Protein AF-A0A4Q3SRQ4-F1 (afdb_monomer_lite)

Secondary structure (DSSP, 8-state):
--HHHHHHHHHHHHTT-S-GGG-HHHHHHTS-HHHHHHHHTTSS-HHHHHHHHHHHTTB-TTT--B--HHHHHHHHHT--

Sequence (80 aa):
MTQDQFKDFQQAAQKGEVPDAQNPIFLFSSTNSALLLQLAKGELDARALACIEMMNRGLSVIDGSYVGFAKAEELFNSIL

Foldseek 3Di:
DDPVVVVVLVVCVVVVNDDLVRRPVNVVVPDDPVVVVCVVVVVDDPLLVVLVVCLVQCAAPPPRDRNGNVVSVVNSVVVD

Radius of gyration: 15.16 Å; chains: 1; bounding box: 31×32×35 Å

Structure (mmCIF, N/CA/C/O backbone):
data_AF-A0A4Q3SRQ4-F1
#
_entry.id   AF-A0A4Q3SRQ4-F1
#
loop_
_atom_site.group_PDB
_atom_site.id
_atom_site.type_symbol
_atom_site.label_atom_id
_atom_site.label_alt_id
_atom_site.label_comp_id
_atom_site.label_asym_id
_atom_site.label_entity_id
_atom_site.label_seq_id
_atom_site.pdbx_PDB_ins_code
_atom_site.Cartn_x
_atom_site.Cartn_y
_atom_site.Cartn_z
_atom_site.occupancy
_atom_site.B_iso_or_equiv
_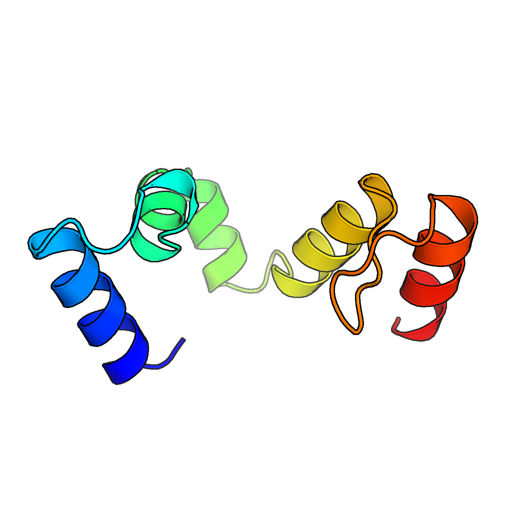atom_site.auth_seq_id
_atom_site.auth_comp_id
_atom_site.auth_asym_id
_atom_site.auth_atom_id
_atom_site.pdbx_PDB_model_num
ATOM 1 N N . MET A 1 1 ? 0.341 -2.800 10.600 1.00 89.56 1 MET A N 1
ATOM 2 C CA . MET A 1 1 ? 0.080 -1.696 11.546 1.00 89.56 1 MET A CA 1
ATOM 3 C C . MET A 1 1 ? -0.210 -2.289 12.917 1.00 89.56 1 MET A C 1
ATOM 5 O O . MET A 1 1 ? -0.948 -3.266 12.976 1.00 89.56 1 MET A O 1
ATOM 9 N N . THR A 1 2 ? 0.381 -1.748 13.985 1.00 95.06 2 THR A N 1
ATOM 10 C CA . THR A 1 2 ? 0.059 -2.101 15.382 1.00 95.06 2 THR A CA 1
ATOM 11 C C . THR A 1 2 ? -1.140 -1.292 15.895 1.00 95.06 2 THR A C 1
ATOM 13 O O . THR A 1 2 ? -1.548 -0.314 15.269 1.00 95.06 2 THR A O 1
ATOM 16 N N . GLN A 1 3 ? -1.710 -1.680 17.041 1.00 94.38 3 GLN A N 1
ATOM 17 C CA . GLN A 1 3 ? -2.805 -0.922 17.666 1.00 94.38 3 GLN A CA 1
ATOM 18 C C . GLN A 1 3 ? -2.380 0.497 18.070 1.00 94.38 3 GLN A C 1
ATOM 20 O O . GLN A 1 3 ? -3.145 1.436 17.865 1.00 94.38 3 GLN A O 1
ATOM 25 N N . ASP A 1 4 ? -1.155 0.661 18.574 1.00 96.62 4 ASP A N 1
ATOM 26 C CA . ASP 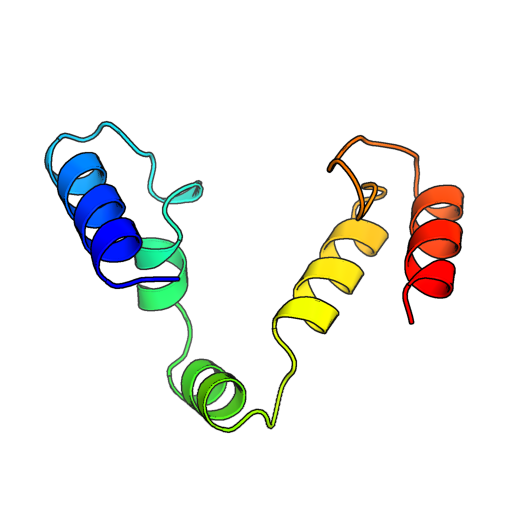A 1 4 ? -0.622 1.977 18.941 1.00 96.62 4 ASP A CA 1
ATOM 27 C C . ASP A 1 4 ? -0.492 2.880 17.711 1.00 96.62 4 ASP A C 1
ATOM 29 O O . ASP A 1 4 ? -1.032 3.982 17.700 1.00 96.62 4 ASP A O 1
ATOM 33 N N . GLN A 1 5 ? 0.081 2.362 16.616 1.00 95.75 5 GLN A N 1
ATOM 34 C CA . GLN A 1 5 ? 0.166 3.091 15.345 1.00 95.75 5 GLN A CA 1
ATOM 35 C C . GLN A 1 5 ? -1.216 3.528 14.840 1.00 95.75 5 GLN A C 1
ATOM 37 O O . GLN A 1 5 ? -1.374 4.640 14.342 1.00 95.75 5 GLN A O 1
ATOM 42 N N . PHE A 1 6 ? -2.227 2.665 14.965 1.00 95.31 6 PHE A N 1
ATOM 43 C CA . PHE A 1 6 ? -3.596 3.006 14.581 1.00 95.31 6 PHE A CA 1
ATOM 44 C C . PHE A 1 6 ? -4.148 4.161 15.432 1.00 95.31 6 PHE A C 1
ATOM 46 O O . PHE A 1 6 ? -4.713 5.117 14.901 1.00 95.31 6 PHE A O 1
ATOM 53 N N . LYS A 1 7 ? -3.957 4.100 16.753 1.00 96.31 7 LYS A N 1
ATOM 54 C CA . LYS A 1 7 ? -4.405 5.144 17.681 1.00 96.31 7 LYS A CA 1
ATOM 55 C C . LYS A 1 7 ? -3.720 6.484 17.404 1.00 96.31 7 LYS A C 1
ATOM 57 O O . LYS A 1 7 ? -4.398 7.510 17.413 1.00 96.31 7 LYS A O 1
ATOM 62 N N . ASP A 1 8 ? -2.425 6.470 17.108 1.00 95.94 8 ASP A N 1
ATOM 63 C CA . ASP A 1 8 ? -1.657 7.677 16.792 1.00 95.94 8 ASP A CA 1
ATOM 64 C C . ASP A 1 8 ? -2.211 8.380 15.543 1.00 95.94 8 ASP A C 1
ATOM 66 O O . ASP A 1 8 ? -2.494 9.579 15.579 1.00 95.94 8 ASP A O 1
ATOM 70 N N . PHE A 1 9 ? -2.479 7.632 14.463 1.00 95.88 9 PHE A N 1
ATOM 71 C CA . PHE A 1 9 ? -3.100 8.190 13.254 1.00 95.88 9 PHE A CA 1
ATOM 72 C C . PHE A 1 9 ? -4.510 8.736 13.511 1.00 95.88 9 PHE A C 1
ATOM 74 O O . PHE A 1 9 ? -4.868 9.781 12.967 1.00 95.88 9 PHE A O 1
ATOM 81 N N . GLN A 1 10 ? -5.314 8.077 14.353 1.00 94.62 10 GLN A N 1
ATOM 82 C CA . GLN A 1 10 ? -6.636 8.594 14.720 1.00 94.62 10 GLN A CA 1
ATOM 83 C C . GLN A 1 10 ? -6.548 9.914 15.491 1.00 94.62 10 GLN A C 1
ATOM 85 O O . GLN A 1 10 ? -7.321 10.833 15.219 1.00 94.62 10 GLN A O 1
ATOM 90 N N . GLN A 1 11 ? -5.615 10.026 16.439 1.00 96.50 11 GLN A N 1
ATOM 91 C CA . GLN A 1 11 ? -5.420 11.253 17.210 1.00 96.50 11 GLN A CA 1
ATOM 92 C C . GLN A 1 11 ? -4.918 12.401 16.330 1.00 96.50 11 GLN A C 1
ATOM 94 O O . GLN A 1 11 ? -5.457 13.504 16.418 1.00 96.50 11 GLN A O 1
ATOM 99 N N . ALA A 1 12 ? -3.940 12.140 15.459 1.00 95.44 12 ALA A N 1
ATOM 100 C CA . ALA A 1 12 ? -3.438 13.129 14.507 1.00 95.44 12 ALA A CA 1
ATOM 101 C C . ALA A 1 12 ? -4.552 13.617 13.563 1.00 95.44 12 ALA A C 1
ATOM 103 O O . ALA A 1 12 ? -4.684 14.816 13.319 1.00 95.44 12 ALA A O 1
ATOM 104 N N . ALA A 1 13 ? -5.413 12.710 13.085 1.00 94.31 13 ALA A N 1
ATOM 105 C CA . ALA A 1 13 ? -6.544 13.061 12.227 1.00 94.31 13 ALA A CA 1
ATOM 106 C C . ALA A 1 13 ? -7.576 13.944 12.950 1.00 94.31 13 ALA A C 1
ATOM 108 O O . ALA A 1 13 ? -8.018 14.946 12.396 1.00 94.31 13 ALA A O 1
ATOM 109 N N . GLN A 1 14 ? -7.917 13.634 14.207 1.00 93.38 14 GLN A N 1
ATOM 110 C CA . GLN A 1 14 ? -8.852 14.444 15.007 1.00 93.38 14 GLN A CA 1
ATOM 111 C C . GLN A 1 14 ? -8.353 15.873 15.252 1.00 93.38 14 GLN A C 1
ATOM 113 O O . GLN A 1 14 ? -9.158 16.795 15.366 1.00 93.38 14 GLN A O 1
ATOM 118 N N . LYS A 1 15 ? -7.032 16.059 15.329 1.00 96.50 15 LYS A N 1
ATOM 119 C CA . LYS A 1 15 ? -6.395 17.371 15.492 1.00 96.50 15 LYS A CA 1
ATOM 120 C C . LYS A 1 15 ? -6.167 18.111 14.169 1.00 96.50 15 LYS A C 1
ATOM 122 O O . LYS A 1 15 ? -5.753 19.265 14.198 1.00 96.50 15 LYS A O 1
ATOM 127 N N . GLY A 1 16 ? -6.415 17.467 13.025 1.00 93.31 16 GLY A N 1
ATOM 128 C CA . GLY A 1 16 ? -6.112 18.020 11.702 1.00 93.31 16 GLY A CA 1
ATOM 129 C C . GLY A 1 16 ? -4.615 18.072 11.374 1.00 93.31 16 GLY A C 1
ATOM 130 O O . GLY A 1 16 ? -4.204 18.853 10.523 1.00 93.31 16 GLY A O 1
ATOM 131 N N . GLU A 1 17 ? -3.793 17.263 12.048 1.00 96.00 17 GLU A N 1
ATOM 132 C CA . GLU A 1 17 ? -2.331 17.233 11.881 1.00 96.00 17 GLU A CA 1
ATOM 133 C C . GLU A 1 17 ? -1.888 16.365 10.690 1.00 96.00 17 GLU A C 1
ATOM 135 O O . GLU A 1 17 ? -0.768 16.514 10.203 1.00 96.00 17 GLU A O 1
ATOM 140 N N . VAL A 1 18 ? -2.759 15.475 10.198 1.00 95.00 18 VAL A N 1
ATOM 141 C CA . VAL A 1 18 ? -2.501 14.629 9.023 1.00 95.00 18 VAL A CA 1
ATOM 142 C C . VAL A 1 18 ? -3.565 14.869 7.945 1.00 95.00 18 VAL A C 1
ATOM 144 O O . VAL A 1 18 ? -4.756 14.720 8.226 1.00 95.00 18 VAL A O 1
ATOM 147 N N . PRO A 1 19 ? -3.175 15.223 6.707 1.00 94.88 19 PRO A N 1
ATOM 148 C CA . PRO A 1 19 ? -4.107 15.292 5.587 1.00 94.88 19 PRO A CA 1
ATOM 149 C C . PRO A 1 19 ? -4.670 13.912 5.226 1.00 94.88 19 PRO A C 1
ATOM 151 O O . PRO A 1 19 ? -3.944 12.918 5.247 1.00 94.88 19 PRO A O 1
ATOM 154 N N . ASP A 1 20 ? -5.922 13.859 4.775 1.00 92.25 20 ASP A N 1
ATOM 155 C CA . ASP A 1 20 ? -6.604 12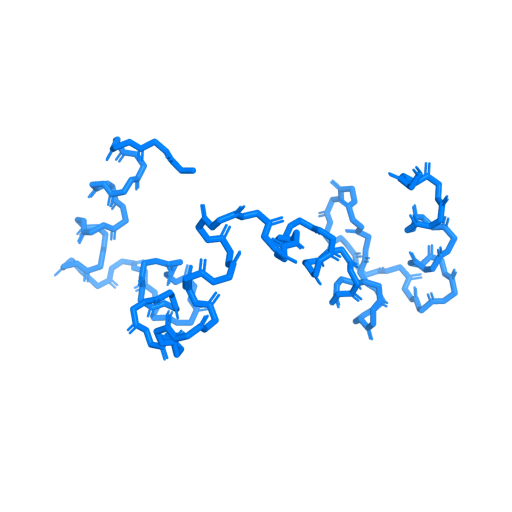.619 4.370 1.00 92.25 20 ASP A CA 1
ATOM 156 C C . ASP A 1 20 ? -5.817 11.795 3.341 1.00 92.25 20 ASP A C 1
ATOM 158 O O . ASP A 1 20 ? -5.702 10.577 3.468 1.00 92.25 20 ASP A O 1
ATOM 162 N N . ALA A 1 21 ? -5.194 12.462 2.363 1.00 92.88 21 ALA A N 1
ATOM 163 C CA . ALA A 1 21 ? -4.376 11.821 1.330 1.00 92.88 21 ALA A CA 1
ATOM 164 C C . ALA A 1 21 ? -3.104 11.136 1.871 1.00 92.88 21 ALA A C 1
ATOM 166 O O . ALA A 1 21 ? -2.475 10.358 1.158 1.00 92.88 21 ALA A O 1
ATOM 167 N N . GLN A 1 22 ? -2.711 11.434 3.112 1.00 92.50 22 GLN A N 1
ATOM 168 C CA . GLN A 1 22 ? -1.553 10.857 3.798 1.00 92.50 22 GLN A CA 1
ATOM 169 C C . GLN A 1 22 ? -1.962 9.956 4.972 1.00 92.50 22 GLN A C 1
ATOM 171 O O . GLN A 1 22 ? -1.103 9.333 5.594 1.00 92.50 22 GLN A O 1
ATOM 176 N N . ASN A 1 23 ? -3.259 9.864 5.286 1.00 94.88 23 ASN A N 1
ATOM 177 C CA . ASN A 1 23 ? -3.761 9.079 6.403 1.00 94.88 23 ASN A CA 1
ATOM 178 C C . ASN A 1 23 ? -4.128 7.655 5.942 1.00 94.88 23 ASN A C 1
ATOM 180 O O . ASN A 1 23 ? -5.176 7.464 5.317 1.00 94.88 23 ASN A O 1
ATOM 184 N N . PRO A 1 24 ? -3.340 6.622 6.292 1.00 94.00 24 PRO A N 1
ATOM 185 C CA . PRO A 1 24 ? -3.624 5.254 5.872 1.00 94.00 24 PRO A CA 1
ATOM 186 C C . PRO A 1 24 ? -4.971 4.743 6.397 1.00 94.00 24 PRO A C 1
ATOM 188 O O . PRO A 1 24 ? -5.618 3.951 5.720 1.00 94.00 24 PRO A O 1
ATOM 191 N N . ILE A 1 25 ? -5.442 5.210 7.559 1.00 95.50 25 ILE A N 1
ATOM 192 C CA . ILE A 1 25 ? -6.745 4.797 8.104 1.00 95.50 25 ILE A CA 1
ATOM 193 C C . ILE A 1 25 ? -7.874 5.306 7.213 1.00 95.50 25 ILE A C 1
ATOM 195 O O . ILE A 1 25 ? -8.802 4.559 6.911 1.00 95.50 25 ILE A O 1
ATOM 199 N N . PHE A 1 26 ? -7.784 6.561 6.776 1.00 95.25 26 PHE A N 1
ATOM 200 C CA . PHE A 1 26 ? -8.783 7.155 5.897 1.00 95.25 26 PHE A CA 1
ATOM 201 C C . PHE A 1 26 ? -8.753 6.529 4.495 1.00 95.25 26 PHE A C 1
ATOM 203 O O . PHE A 1 26 ? -9.789 6.160 3.944 1.00 95.25 26 PHE A O 1
ATOM 210 N N . LEU A 1 27 ? -7.560 6.311 3.938 1.00 95.31 27 LEU A N 1
ATOM 211 C CA . LEU A 1 27 ? -7.414 5.643 2.643 1.00 95.31 27 LEU A CA 1
ATOM 212 C C . LEU A 1 27 ? -8.033 4.235 2.663 1.00 95.31 27 LEU A C 1
ATOM 214 O O . LEU A 1 27 ? -8.813 3.886 1.773 1.00 95.31 27 LEU A O 1
ATOM 218 N N . PHE A 1 28 ? -7.780 3.449 3.712 1.00 95.12 28 PHE A N 1
ATOM 219 C CA . PHE A 1 28 ? -8.373 2.116 3.845 1.00 95.12 28 PHE A CA 1
ATOM 220 C C . PHE A 1 28 ? -9.868 2.149 4.191 1.00 95.12 28 PHE A C 1
ATOM 222 O O . PHE A 1 28 ? -10.593 1.268 3.733 1.00 95.12 28 PHE A O 1
ATOM 229 N N . SER A 1 29 ? -10.371 3.157 4.916 1.00 94.88 29 SER A N 1
ATOM 230 C CA . SER A 1 29 ? -11.815 3.287 5.178 1.00 94.88 29 SER A CA 1
ATOM 231 C C . SER A 1 29 ? -12.621 3.626 3.921 1.00 94.88 29 SER A C 1
ATOM 233 O O . SER A 1 29 ? -13.792 3.264 3.830 1.00 94.88 29 SER A O 1
ATOM 235 N N . SER A 1 30 ? -11.985 4.270 2.937 1.00 95.44 30 SER A N 1
ATOM 236 C CA . SER A 1 30 ? -12.567 4.546 1.617 1.00 95.44 30 SER A CA 1
ATOM 237 C C . SER A 1 30 ? -12.420 3.392 0.612 1.00 95.44 30 SER A C 1
ATOM 239 O O . SER A 1 30 ? -13.015 3.421 -0.467 1.00 95.44 30 SER A O 1
ATOM 241 N N . THR A 1 31 ? -11.643 2.357 0.950 1.00 96.19 31 THR A N 1
ATOM 242 C CA . THR A 1 31 ? -11.405 1.203 0.074 1.00 96.19 31 THR A CA 1
ATOM 243 C C . THR A 1 31 ? -12.621 0.271 0.033 1.00 96.19 31 THR A C 1
ATOM 245 O O . THR A 1 31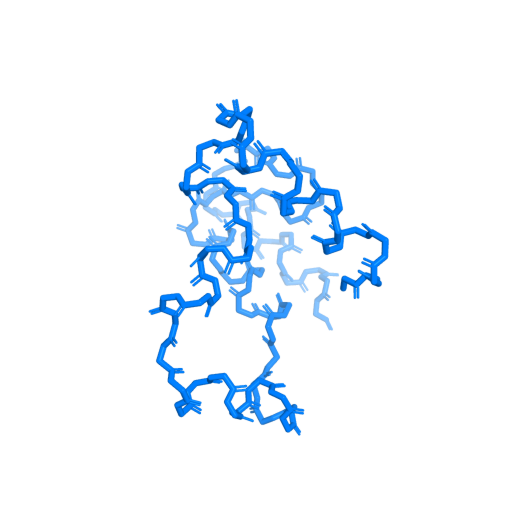 ? -13.272 0.009 1.042 1.00 96.19 31 THR A O 1
ATOM 248 N N . ASN A 1 32 ? -12.915 -0.287 -1.145 1.00 97.75 32 ASN A N 1
ATOM 249 C CA . ASN A 1 32 ? -14.018 -1.228 -1.338 1.00 97.75 32 ASN A CA 1
ATOM 250 C C . ASN A 1 32 ? -13.916 -2.466 -0.416 1.00 97.75 32 ASN A C 1
ATOM 252 O O . ASN A 1 32 ? -12.870 -3.111 -0.338 1.00 97.75 32 ASN A O 1
ATOM 256 N N . SER A 1 33 ? -15.027 -2.858 0.218 1.00 98.00 33 SER A N 1
ATOM 257 C CA . SER A 1 33 ? -15.050 -3.965 1.187 1.00 98.00 33 SER A CA 1
ATOM 258 C C . SER A 1 33 ? -14.660 -5.328 0.606 1.00 98.00 33 SER A C 1
ATOM 260 O O . SER A 1 33 ? -14.054 -6.129 1.312 1.00 98.00 33 SER A O 1
ATOM 262 N N . ALA A 1 34 ? -14.969 -5.608 -0.666 1.00 97.75 34 ALA A N 1
ATOM 263 C CA . ALA A 1 34 ? -14.568 -6.860 -1.308 1.00 97.75 34 ALA A CA 1
ATOM 264 C C . ALA A 1 34 ? -13.046 -6.932 -1.486 1.00 97.75 34 ALA A C 1
ATOM 266 O O . ALA A 1 34 ? -12.455 -7.987 -1.268 1.00 97.75 34 ALA A O 1
ATOM 267 N N . LEU A 1 35 ? -12.407 -5.802 -1.808 1.00 96.81 35 LEU A N 1
ATOM 268 C CA . LEU A 1 35 ? -10.950 -5.708 -1.875 1.00 96.81 35 LEU A CA 1
ATOM 269 C C . LEU A 1 35 ? -10.323 -5.873 -0.483 1.00 96.81 35 LEU A C 1
ATOM 271 O O . LEU A 1 35 ? -9.386 -6.651 -0.324 1.00 96.81 35 LEU A O 1
ATOM 275 N N . LE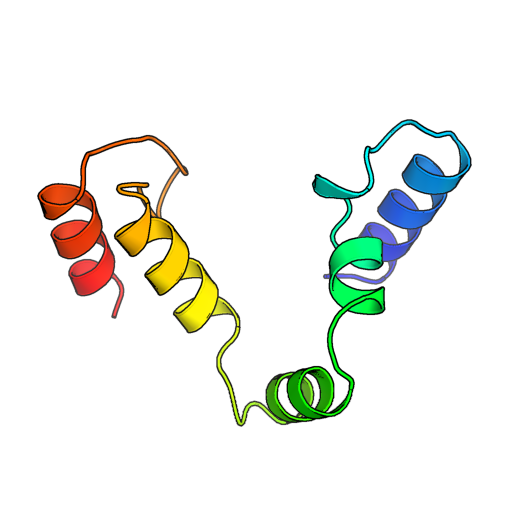U A 1 36 ? -10.883 -5.219 0.542 1.00 96.81 36 LEU A N 1
ATOM 276 C CA . LEU A 1 36 ? -10.432 -5.387 1.930 1.00 96.81 36 LEU A CA 1
ATOM 277 C C . LEU A 1 36 ? -10.511 -6.850 2.390 1.00 96.81 36 LEU A C 1
ATOM 279 O O . LEU A 1 36 ? -9.601 -7.327 3.065 1.00 96.81 36 LEU A O 1
ATOM 283 N N . LEU A 1 37 ? -11.565 -7.575 2.004 1.00 97.81 37 LEU A N 1
ATOM 284 C CA . LEU A 1 37 ? -11.711 -8.993 2.331 1.00 97.81 37 LEU A CA 1
ATOM 285 C C . LEU A 1 37 ? -10.630 -9.855 1.663 1.00 97.81 37 LEU A C 1
ATOM 287 O O . LEU A 1 37 ? -10.071 -10.729 2.322 1.00 97.81 37 LEU A O 1
ATOM 291 N N . GLN A 1 38 ? -10.317 -9.604 0.389 1.00 97.75 38 GLN A N 1
ATOM 292 C CA . GLN A 1 38 ? -9.251 -10.322 -0.321 1.00 97.75 38 GLN A CA 1
ATOM 293 C C . GLN A 1 38 ? -7.886 -10.094 0.346 1.00 97.75 38 GLN A C 1
ATOM 295 O O . GLN A 1 38 ? -7.143 -11.049 0.574 1.00 97.75 38 GLN A O 1
ATOM 300 N N . LEU A 1 39 ? -7.588 -8.850 0.744 1.00 96.31 39 LEU A N 1
ATOM 301 C CA . LEU A 1 39 ? -6.371 -8.515 1.493 1.00 96.31 39 LEU A CA 1
ATOM 302 C C . LEU A 1 39 ? -6.338 -9.213 2.862 1.00 96.31 39 LEU A C 1
ATOM 304 O O . LEU A 1 39 ? -5.322 -9.791 3.237 1.00 96.31 39 LEU A O 1
ATOM 308 N N . ALA A 1 40 ? -7.454 -9.213 3.598 1.00 95.81 40 ALA A N 1
ATOM 309 C CA . ALA A 1 40 ? -7.543 -9.834 4.922 1.00 95.81 40 ALA A CA 1
ATOM 310 C C . ALA A 1 40 ? -7.360 -11.360 4.890 1.00 95.81 40 ALA A C 1
ATOM 312 O O . ALA A 1 40 ? -6.850 -11.942 5.845 1.00 95.81 40 ALA A O 1
ATOM 313 N N . LYS A 1 41 ? -7.765 -12.010 3.796 1.00 97.69 41 LYS A N 1
ATOM 314 C CA . LYS A 1 41 ? -7.576 -13.450 3.587 1.00 97.69 41 LYS A CA 1
ATOM 315 C C . LYS A 1 41 ? -6.202 -13.822 3.024 1.00 97.69 41 LYS A C 1
ATOM 317 O O . LYS A 1 41 ? -5.902 -15.009 2.933 1.00 97.69 41 LYS A O 1
ATOM 322 N N . GLY A 1 42 ? -5.394 -12.842 2.617 1.00 95.50 42 GLY A N 1
ATOM 323 C CA . GLY A 1 42 ? -4.146 -13.090 1.893 1.00 95.50 42 GLY A CA 1
ATOM 324 C C . GLY A 1 42 ? -4.349 -13.585 0.456 1.00 95.50 42 GLY A C 1
ATOM 325 O O . GLY A 1 42 ? -3.418 -14.116 -0.136 1.00 95.50 42 GLY A O 1
ATOM 326 N N . GLU A 1 43 ? -5.548 -13.413 -0.115 1.00 97.19 43 GLU A N 1
ATOM 327 C CA . GLU A 1 43 ? -5.821 -13.684 -1.539 1.00 97.19 43 GLU A CA 1
ATOM 328 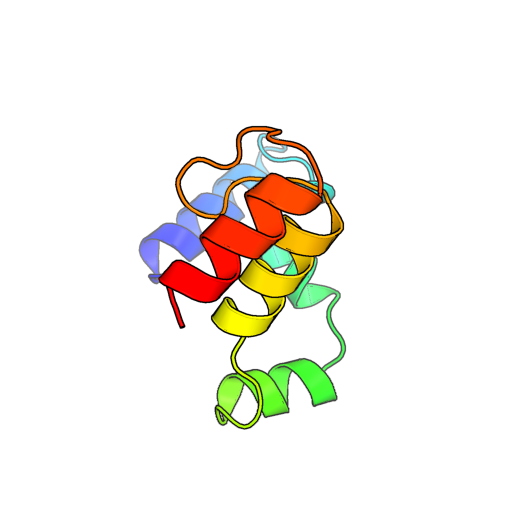C C . GLU A 1 43 ? -5.129 -12.639 -2.440 1.00 97.19 43 GLU A C 1
ATOM 330 O O . GLU A 1 43 ? -4.860 -12.902 -3.611 1.00 97.19 43 GLU A O 1
ATOM 335 N N . LEU A 1 44 ? -4.810 -11.467 -1.878 1.00 95.25 44 LEU A N 1
ATOM 336 C CA . LEU A 1 44 ? -4.003 -10.417 -2.493 1.00 95.25 44 LEU A CA 1
ATOM 337 C C . LEU A 1 44 ? -2.864 -9.993 -1.562 1.00 95.25 44 LEU A C 1
ATOM 339 O O . LEU A 1 44 ? -3.088 -9.705 -0.385 1.00 95.25 44 LEU A O 1
ATOM 343 N N . ASP A 1 45 ? -1.655 -9.882 -2.113 1.00 94.31 45 ASP A N 1
ATOM 344 C CA . ASP A 1 45 ? -0.492 -9.362 -1.395 1.00 94.31 45 ASP A CA 1
ATOM 345 C C . ASP A 1 45 ? -0.416 -7.831 -1.532 1.00 94.31 45 ASP A C 1
ATOM 347 O O . ASP A 1 45 ? -0.014 -7.282 -2.562 1.00 94.31 45 ASP A O 1
ATOM 351 N N . ALA A 1 46 ? -0.788 -7.130 -0.456 1.00 93.06 46 ALA A N 1
ATOM 352 C CA . ALA A 1 46 ? -0.726 -5.672 -0.375 1.00 93.06 46 ALA A CA 1
ATOM 353 C C . ALA A 1 46 ? 0.688 -5.118 -0.618 1.00 93.06 46 ALA A C 1
ATOM 355 O O . ALA A 1 46 ? 0.838 -4.039 -1.194 1.00 93.06 46 ALA A O 1
ATOM 356 N N . ARG A 1 47 ? 1.727 -5.838 -0.172 1.00 93.06 47 ARG A N 1
ATOM 357 C CA . ARG A 1 47 ? 3.121 -5.423 -0.342 1.00 93.06 47 ARG A CA 1
ATOM 358 C C . ARG A 1 47 ? 3.520 -5.529 -1.806 1.00 93.06 47 ARG A C 1
ATOM 360 O O . ARG A 1 47 ? 4.093 -4.580 -2.330 1.00 93.06 47 ARG A O 1
ATOM 367 N N . ALA A 1 48 ? 3.166 -6.629 -2.470 1.00 93.50 48 ALA A N 1
ATOM 368 C CA . ALA A 1 48 ? 3.420 -6.792 -3.899 1.00 93.50 48 ALA A CA 1
ATOM 369 C C . ALA A 1 48 ? 2.752 -5.675 -4.720 1.00 93.50 48 ALA A C 1
ATOM 371 O O . ALA A 1 48 ? 3.411 -5.048 -5.548 1.00 93.50 48 ALA A O 1
ATOM 372 N N . LEU A 1 49 ? 1.482 -5.357 -4.432 1.00 94.50 49 LEU A N 1
ATOM 373 C CA . LEU A 1 49 ? 0.764 -4.253 -5.084 1.00 94.50 49 LEU A CA 1
ATOM 374 C C . LEU A 1 49 ? 1.455 -2.899 -4.864 1.00 94.50 49 LEU A C 1
ATOM 376 O O . LEU A 1 49 ? 1.630 -2.138 -5.814 1.00 94.50 49 LEU A O 1
ATOM 380 N N . ALA A 1 50 ? 1.893 -2.607 -3.637 1.00 94.00 50 ALA A N 1
ATOM 381 C CA . ALA A 1 50 ? 2.617 -1.373 -3.337 1.00 94.00 50 ALA A CA 1
ATOM 382 C C . ALA A 1 50 ? 3.949 -1.283 -4.101 1.00 94.00 50 ALA A C 1
ATOM 384 O O . ALA A 1 50 ? 4.279 -0.228 -4.640 1.00 94.00 50 ALA A O 1
ATOM 385 N N . CYS A 1 51 ? 4.699 -2.385 -4.191 1.00 94.38 51 CYS A N 1
ATOM 386 C CA . CYS A 1 51 ? 5.951 -2.442 -4.942 1.00 94.38 51 CYS A CA 1
ATOM 387 C C . CYS A 1 51 ? 5.733 -2.231 -6.451 1.00 94.38 51 CYS A C 1
ATOM 389 O O . CYS A 1 51 ? 6.480 -1.468 -7.063 1.00 94.38 51 CYS A O 1
ATOM 391 N N . ILE A 1 52 ? 4.686 -2.832 -7.030 1.00 95.56 52 ILE A N 1
ATOM 392 C CA . ILE A 1 52 ? 4.294 -2.611 -8.433 1.00 95.56 52 ILE A CA 1
ATOM 393 C C . ILE A 1 52 ? 3.957 -1.134 -8.670 1.00 95.56 52 ILE A C 1
ATOM 395 O O . ILE A 1 52 ? 4.420 -0.539 -9.640 1.00 95.56 52 ILE A O 1
ATOM 399 N N . GLU A 1 53 ? 3.203 -0.505 -7.765 1.00 96.56 53 GLU A N 1
ATOM 400 C CA . GLU A 1 53 ? 2.876 0.920 -7.868 1.00 96.56 53 GLU A CA 1
ATOM 401 C C . GLU A 1 53 ? 4.111 1.824 -7.764 1.00 96.56 53 GLU A C 1
ATOM 403 O O . GLU A 1 53 ? 4.212 2.807 -8.497 1.00 96.56 53 GLU A O 1
ATOM 408 N N . MET A 1 54 ? 5.071 1.501 -6.892 1.00 96.38 54 MET A N 1
ATOM 409 C CA . MET A 1 54 ? 6.339 2.237 -6.808 1.00 96.38 54 MET A CA 1
ATOM 410 C C . MET A 1 54 ? 7.119 2.132 -8.125 1.00 96.38 54 MET A C 1
ATOM 412 O O . MET A 1 54 ? 7.534 3.155 -8.674 1.00 96.38 54 MET A O 1
ATOM 416 N N . MET A 1 55 ? 7.234 0.920 -8.677 1.00 96.75 55 MET A N 1
ATOM 417 C CA . MET A 1 55 ? 7.876 0.666 -9.969 1.00 96.75 55 MET A CA 1
ATOM 418 C C . MET A 1 55 ? 7.214 1.460 -11.102 1.00 96.75 55 MET A C 1
ATOM 420 O O . MET A 1 55 ? 7.895 2.187 -11.827 1.00 96.75 55 MET A O 1
ATOM 424 N N . ASN A 1 56 ? 5.883 1.399 -11.205 1.00 97.69 56 ASN A N 1
ATOM 425 C CA . ASN A 1 56 ? 5.100 2.111 -12.221 1.00 97.69 56 ASN A CA 1
ATOM 426 C C . ASN A 1 56 ? 5.251 3.638 -12.139 1.00 97.69 56 ASN A C 1
ATOM 428 O O . ASN A 1 56 ? 4.997 4.342 -13.114 1.00 97.69 56 ASN A O 1
ATOM 432 N N . ARG A 1 57 ? 5.679 4.163 -10.987 1.00 97.56 57 ARG A N 1
ATOM 433 C CA . ARG A 1 57 ? 5.935 5.592 -10.752 1.00 97.56 57 ARG A CA 1
ATOM 434 C C . ARG A 1 57 ? 7.413 5.971 -10.891 1.00 97.56 57 ARG A C 1
ATOM 436 O O . ARG A 1 57 ? 7.758 7.133 -10.691 1.00 97.56 57 ARG A O 1
ATOM 443 N N . GLY A 1 58 ? 8.285 5.017 -11.224 1.00 97.81 58 GLY A N 1
ATOM 444 C CA . GLY A 1 58 ? 9.731 5.231 -11.306 1.00 97.81 58 GLY A CA 1
ATOM 445 C C . GLY A 1 58 ? 10.388 5.468 -9.944 1.00 97.81 58 GLY A C 1
ATOM 446 O O . GLY A 1 58 ? 11.410 6.153 -9.871 1.00 97.81 58 GLY A O 1
ATOM 447 N N . LEU A 1 59 ? 9.787 4.951 -8.870 1.00 98.12 59 LEU A N 1
ATOM 448 C CA . LEU A 1 59 ? 10.248 5.114 -7.495 1.00 98.12 59 LEU A CA 1
ATOM 449 C C . LEU A 1 59 ? 10.971 3.853 -7.005 1.00 98.12 59 LEU A C 1
ATOM 451 O O . LEU A 1 59 ? 10.547 2.726 -7.255 1.00 98.12 59 LEU A O 1
ATOM 455 N N . SER A 1 60 ? 12.053 4.060 -6.264 1.00 95.69 60 SER A N 1
ATOM 456 C CA . SER A 1 60 ? 12.796 3.021 -5.563 1.00 95.69 60 SER A CA 1
ATOM 457 C C . SER A 1 60 ? 11.954 2.438 -4.429 1.00 95.69 60 SER A C 1
ATOM 459 O O . SER A 1 60 ? 11.503 3.140 -3.530 1.00 95.69 60 SER A O 1
ATOM 461 N N . VAL A 1 61 ? 11.796 1.120 -4.437 1.00 93.62 61 VAL A N 1
ATOM 462 C CA . VAL A 1 61 ? 11.156 0.325 -3.374 1.00 93.62 61 VAL A CA 1
ATOM 463 C C . VAL A 1 61 ? 11.970 0.263 -2.073 1.00 93.62 61 VAL A C 1
ATOM 465 O O . VAL A 1 61 ? 11.472 -0.241 -1.069 1.00 93.62 61 VAL A O 1
ATOM 468 N N . ILE A 1 62 ? 13.217 0.748 -2.083 1.00 92.19 62 ILE A N 1
ATOM 469 C CA . ILE A 1 62 ? 14.126 0.723 -0.929 1.00 92.19 62 ILE A CA 1
ATOM 470 C C . ILE A 1 62 ? 13.934 1.973 -0.066 1.00 92.19 62 ILE A C 1
ATOM 472 O O . ILE A 1 62 ? 13.819 1.875 1.153 1.00 92.19 62 ILE A O 1
ATOM 476 N N . ASP A 1 63 ? 13.907 3.146 -0.700 1.00 93.56 63 ASP A N 1
ATOM 477 C CA . ASP A 1 63 ? 13.938 4.449 -0.025 1.00 93.56 63 ASP A CA 1
ATOM 478 C C . ASP A 1 63 ? 12.891 5.451 -0.546 1.00 93.56 63 ASP A C 1
ATOM 480 O O . ASP A 1 63 ? 12.785 6.559 -0.024 1.00 93.56 63 ASP A O 1
ATOM 484 N N . GLY A 1 64 ? 12.099 5.079 -1.556 1.00 94.88 64 GLY A N 1
ATOM 485 C CA . GLY A 1 64 ? 11.061 5.926 -2.147 1.00 94.88 64 GLY A CA 1
ATOM 486 C C . GLY A 1 64 ? 11.584 7.029 -3.069 1.00 94.88 64 GLY A C 1
ATOM 487 O O . GLY A 1 64 ? 10.791 7.850 -3.530 1.00 94.88 64 GLY A O 1
ATOM 488 N N . SER A 1 65 ? 12.890 7.077 -3.350 1.00 96.81 65 SER A N 1
ATOM 489 C CA . SER A 1 65 ? 13.479 8.083 -4.239 1.00 96.81 65 SER A CA 1
ATOM 490 C C . SER A 1 65 ? 13.079 7.862 -5.704 1.00 96.81 65 SER A C 1
ATOM 492 O O . SER A 1 65 ? 12.869 6.731 -6.142 1.00 96.81 65 SER A O 1
ATOM 494 N N . TYR A 1 66 ? 12.974 8.937 -6.492 1.00 97.62 66 TYR A N 1
ATOM 495 C CA . TYR A 1 66 ? 12.759 8.810 -7.935 1.00 97.62 66 TYR A CA 1
ATOM 496 C C . TYR A 1 66 ? 14.056 8.392 -8.634 1.00 97.62 66 TYR A C 1
ATOM 498 O O . TYR A 1 66 ? 15.048 9.118 -8.601 1.00 97.62 66 TYR A O 1
ATOM 506 N N . VAL A 1 67 ? 14.022 7.233 -9.293 1.00 97.38 67 VAL A N 1
ATOM 507 C CA . VAL A 1 67 ? 15.163 6.624 -10.002 1.00 97.38 67 VAL A CA 1
ATOM 508 C C . VAL A 1 67 ? 14.887 6.409 -11.496 1.00 97.38 67 VAL A C 1
ATOM 510 O O . VAL A 1 67 ? 15.764 5.965 -12.235 1.00 97.38 67 VAL A O 1
ATOM 513 N N . GLY A 1 68 ? 13.678 6.750 -11.956 1.00 97.62 68 GLY A N 1
ATOM 514 C CA . GLY A 1 68 ? 13.205 6.488 -13.315 1.00 97.62 68 GLY A CA 1
ATOM 515 C C . GLY A 1 68 ? 12.705 5.053 -13.507 1.00 97.62 68 GLY A C 1
ATOM 516 O O . GLY A 1 68 ? 12.993 4.158 -12.716 1.00 97.62 68 GLY A O 1
ATOM 517 N N . PHE A 1 69 ? 11.935 4.827 -14.575 1.00 97.38 69 PHE A N 1
ATOM 518 C CA . PHE A 1 69 ? 11.196 3.574 -14.784 1.00 97.38 69 PHE A CA 1
ATOM 519 C C . PHE A 1 69 ? 12.098 2.337 -14.898 1.00 97.38 69 PHE A C 1
ATOM 521 O O . PHE A 1 69 ? 11.892 1.367 -14.179 1.00 97.38 69 PHE A O 1
ATOM 528 N N . ALA A 1 70 ? 13.143 2.392 -15.731 1.00 96.81 70 ALA A N 1
ATOM 529 C CA . ALA A 1 70 ? 14.029 1.246 -15.960 1.00 96.81 70 ALA A CA 1
ATOM 530 C C . ALA A 1 70 ? 14.771 0.808 -14.686 1.00 96.81 70 ALA A C 1
ATOM 532 O O . ALA A 1 70 ? 14.890 -0.381 -14.402 1.00 96.81 70 ALA A O 1
ATOM 533 N N . LYS A 1 71 ? 15.247 1.772 -13.884 1.00 96.12 71 LYS A N 1
ATOM 534 C CA . LYS A 1 71 ? 15.944 1.454 -12.634 1.00 96.12 71 LYS A CA 1
ATOM 535 C C . LYS A 1 71 ? 14.981 0.952 -11.562 1.00 96.12 71 LYS A C 1
ATOM 537 O O . LYS A 1 71 ? 15.341 0.063 -10.797 1.00 96.12 71 LYS A O 1
ATOM 542 N N . ALA A 1 72 ? 13.767 1.495 -11.508 1.00 96.69 72 ALA A N 1
ATOM 543 C CA . ALA A 1 72 ? 12.746 1.022 -10.584 1.00 96.69 72 ALA A CA 1
ATOM 544 C C . ALA A 1 72 ? 12.333 -0.430 -10.888 1.00 96.69 72 ALA A C 1
ATOM 546 O O . ALA A 1 72 ? 12.185 -1.220 -9.960 1.00 96.69 72 ALA A O 1
ATOM 547 N N . GLU A 1 73 ? 12.225 -0.800 -12.168 1.00 95.69 73 GLU A N 1
ATOM 548 C CA . GLU A 1 73 ? 11.965 -2.178 -12.611 1.00 95.69 73 GLU A CA 1
ATOM 549 C C . GLU A 1 73 ? 13.111 -3.135 -12.247 1.00 95.69 73 GLU A C 1
ATOM 551 O O . GLU A 1 73 ? 12.871 -4.214 -11.706 1.00 95.69 73 GLU A O 1
ATOM 556 N N . GLU A 1 74 ? 14.366 -2.729 -12.463 1.00 95.00 74 GLU A N 1
ATOM 557 C CA . GLU A 1 74 ? 15.542 -3.502 -12.034 1.00 95.00 74 GLU A CA 1
ATOM 558 C C . GLU A 1 74 ? 15.518 -3.765 -10.517 1.00 95.00 74 GLU A C 1
ATOM 560 O O . GLU A 1 74 ? 15.705 -4.899 -10.074 1.00 95.00 74 GLU A O 1
ATOM 565 N N . LEU A 1 75 ? 15.244 -2.727 -9.717 1.00 92.69 75 LEU A N 1
ATOM 566 C CA . LEU A 1 75 ? 15.160 -2.842 -8.261 1.00 92.69 75 LEU A CA 1
ATOM 567 C C . LEU A 1 75 ? 13.999 -3.740 -7.828 1.00 92.69 75 LEU A C 1
ATOM 569 O O . LEU A 1 75 ? 14.192 -4.579 -6.954 1.00 92.69 75 LEU A O 1
ATOM 573 N N . PHE A 1 76 ? 12.826 -3.607 -8.449 1.00 91.25 76 PHE A N 1
ATOM 574 C CA . PHE A 1 76 ? 11.663 -4.457 -8.188 1.00 91.25 76 PHE A CA 1
ATOM 575 C C . PHE A 1 76 ? 11.970 -5.942 -8.426 1.00 91.25 76 PHE A C 1
ATOM 577 O O . PHE A 1 76 ? 11.707 -6.772 -7.561 1.00 91.25 76 PHE A O 1
ATOM 584 N N . ASN A 1 77 ? 12.609 -6.273 -9.549 1.00 90.38 77 ASN A N 1
ATOM 585 C CA . ASN A 1 77 ? 12.972 -7.654 -9.876 1.00 90.38 77 ASN A CA 1
ATOM 586 C C . ASN A 1 77 ? 14.033 -8.248 -8.936 1.00 90.38 77 ASN A C 1
ATOM 588 O O . ASN A 1 77 ? 14.155 -9.464 -8.851 1.00 90.38 77 ASN A O 1
ATOM 592 N N . SER A 1 78 ? 14.801 -7.411 -8.230 1.00 87.00 78 SER A N 1
ATOM 593 C CA . SER A 1 78 ? 15.822 -7.865 -7.274 1.00 87.00 78 SER A CA 1
ATOM 594 C C . SER A 1 78 ? 15.278 -8.241 -5.888 1.00 87.00 78 SER A C 1
ATOM 596 O O . SER A 1 78 ? 16.011 -8.820 -5.087 1.00 87.00 78 SER A O 1
ATOM 598 N N . ILE A 1 79 ? 14.021 -7.891 -5.589 1.00 80.25 79 ILE A N 1
ATOM 599 C CA . ILE A 1 79 ? 13.362 -8.148 -4.294 1.00 80.25 79 ILE A CA 1
ATOM 600 C C . ILE A 1 79 ? 12.193 -9.144 -4.379 1.00 80.25 79 ILE A C 1
ATOM 602 O O . ILE A 1 79 ? 11.540 -9.384 -3.356 1.00 80.25 79 ILE A O 1
ATOM 606 N N . LEU A 1 80 ? 11.935 -9.694 -5.570 1.00 66.50 80 LEU A N 1
ATOM 607 C CA . LEU A 1 80 ? 11.110 -10.888 -5.788 1.00 66.50 80 LEU A CA 1
ATOM 608 C C . LEU A 1 80 ? 11.934 -12.153 -5.516 1.00 66.50 80 LEU A C 1
ATOM 610 O O . LEU A 1 80 ? 11.361 -13.083 -4.907 1.00 66.50 80 LEU A O 1
#

pLDDT: mean 94.72, std 4.12, range [66.5, 98.12]